Protein AF-A0A2N6FBR8-F1 (afdb_monomer_lite)

Structure (mmCIF, N/CA/C/O backbone):
data_AF-A0A2N6FBR8-F1
#
_entry.id   AF-A0A2N6FBR8-F1
#
loop_
_atom_site.group_PDB
_atom_site.id
_atom_site.type_symbol
_atom_site.label_atom_id
_atom_site.label_alt_id
_atom_site.label_comp_id
_atom_site.label_asym_id
_atom_site.label_entity_id
_atom_site.label_seq_id
_atom_site.pdbx_PDB_ins_code
_atom_site.Cartn_x
_atom_site.Cartn_y
_atom_site.Cartn_z
_atom_site.occupancy
_atom_site.B_iso_or_equiv
_atom_site.auth_seq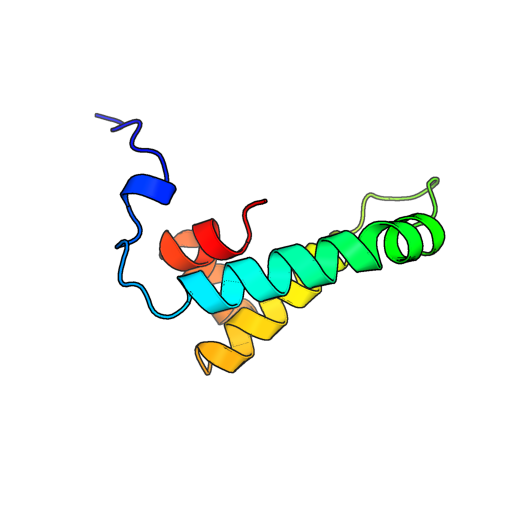_id
_atom_site.auth_comp_id
_atom_site.auth_asym_id
_atom_site.auth_atom_id
_atom_site.pdbx_PDB_model_num
ATOM 1 N N . MET A 1 1 ? 6.699 -13.438 23.313 1.00 42.50 1 MET A N 1
ATOM 2 C CA . MET A 1 1 ? 5.899 -14.333 22.446 1.00 42.50 1 MET A CA 1
ATOM 3 C C . MET A 1 1 ? 5.584 -13.596 21.153 1.00 42.50 1 MET A C 1
ATOM 5 O O . MET A 1 1 ? 4.800 -12.658 21.182 1.00 42.50 1 MET A O 1
ATOM 9 N N . PHE A 1 2 ? 6.227 -13.961 20.042 1.00 46.12 2 PHE A N 1
ATOM 10 C CA . PHE A 1 2 ? 5.894 -13.416 18.724 1.00 46.12 2 PHE A CA 1
ATOM 11 C C . PHE A 1 2 ? 4.738 -14.233 18.154 1.00 46.12 2 PHE A C 1
ATOM 13 O O . PHE A 1 2 ? 4.912 -15.391 17.785 1.00 46.12 2 PHE A O 1
ATOM 20 N N . SER A 1 3 ? 3.538 -13.660 18.136 1.00 50.66 3 SER A N 1
ATOM 21 C CA . SER A 1 3 ? 2.405 -14.285 17.469 1.00 50.66 3 SER A CA 1
ATOM 22 C C . SER A 1 3 ? 2.594 -14.109 15.959 1.00 50.66 3 SER A C 1
ATOM 24 O O . SER A 1 3 ? 2.519 -12.999 15.422 1.00 50.66 3 SER A O 1
ATOM 26 N N . CYS A 1 4 ? 2.896 -15.215 15.277 1.00 56.91 4 CYS A N 1
ATOM 27 C CA . CYS A 1 4 ? 3.015 -15.299 13.823 1.00 56.91 4 CYS A CA 1
ATOM 28 C C . CYS A 1 4 ? 1.608 -15.214 13.201 1.00 56.91 4 CYS A C 1
ATOM 30 O O . CYS A 1 4 ? 1.080 -16.171 12.648 1.00 56.91 4 CYS A O 1
ATOM 32 N N . VAL A 1 5 ? 0.940 -14.081 13.411 1.00 63.44 5 VAL A N 1
ATOM 33 C CA . VAL A 1 5 ? -0.390 -13.801 12.872 1.00 63.44 5 VAL A CA 1
ATOM 34 C C . VAL A 1 5 ? -0.183 -13.011 11.599 1.00 63.44 5 VAL A C 1
ATOM 36 O O . VAL A 1 5 ? 0.340 -11.891 11.653 1.00 63.44 5 VAL A O 1
ATOM 39 N N . SER A 1 6 ? -0.585 -13.598 10.474 1.00 66.00 6 SER A N 1
ATOM 40 C CA . SER A 1 6 ? -0.476 -12.965 9.167 1.00 66.00 6 SER A CA 1
ATOM 41 C C . SER A 1 6 ? -1.189 -11.606 9.173 1.00 66.00 6 SER A C 1
ATOM 43 O O . SER A 1 6 ? -2.244 -11.465 9.802 1.00 66.00 6 SER A O 1
ATOM 45 N N . PRO A 1 7 ? -0.637 -10.577 8.511 1.00 65.50 7 PRO A N 1
ATOM 46 C CA . PRO A 1 7 ? -1.238 -9.249 8.512 1.00 65.50 7 PRO A CA 1
ATOM 47 C C . PRO A 1 7 ? -2.667 -9.251 7.951 1.00 65.50 7 PRO A C 1
ATOM 49 O O . PRO A 1 7 ? -3.482 -8.446 8.394 1.00 65.50 7 PRO A O 1
ATOM 52 N N . GLU A 1 8 ? -3.014 -10.191 7.064 1.00 70.81 8 GLU A N 1
ATOM 53 C CA . GLU A 1 8 ? -4.380 -10.349 6.545 1.00 70.81 8 GLU A CA 1
ATOM 54 C C . GLU A 1 8 ? -5.389 -10.751 7.626 1.00 70.81 8 GLU A C 1
ATOM 56 O O . GLU A 1 8 ? -6.566 -10.411 7.513 1.00 70.81 8 GLU A O 1
ATOM 61 N N . ALA A 1 9 ? -4.938 -11.460 8.666 1.00 74.56 9 ALA A N 1
ATOM 62 C CA . ALA A 1 9 ? -5.760 -11.845 9.809 1.00 74.56 9 ALA A CA 1
ATOM 63 C C . ALA A 1 9 ? -5.887 -10.716 10.846 1.00 74.56 9 ALA A C 1
ATOM 65 O O . ALA A 1 9 ? -6.792 -10.748 11.675 1.00 74.56 9 ALA A O 1
ATOM 66 N N . ARG A 1 10 ? -5.006 -9.705 10.793 1.00 78.75 10 ARG A N 1
ATOM 67 C CA . ARG A 1 10 ? -5.059 -8.528 11.676 1.00 78.75 10 ARG A CA 1
ATOM 68 C C . ARG A 1 10 ? -5.982 -7.430 11.150 1.00 78.75 10 ARG A C 1
ATOM 70 O O . ARG A 1 10 ? -6.464 -6.626 11.941 1.00 78.75 10 ARG A O 1
ATOM 77 N N . VAL A 1 11 ? -6.219 -7.382 9.838 1.00 84.38 11 VAL A N 1
ATOM 78 C CA . VAL A 1 11 ? -7.106 -6.394 9.214 1.00 84.38 11 VAL A CA 1
ATOM 79 C C . VAL A 1 11 ? -8.529 -6.960 9.095 1.00 84.38 11 VAL A C 1
ATOM 81 O O . VAL A 1 11 ? -8.716 -7.975 8.411 1.00 84.38 11 VAL A O 1
ATOM 84 N N . PRO A 1 12 ? -9.546 -6.308 9.698 1.00 86.31 12 PRO A N 1
ATOM 85 C CA . PRO A 1 12 ? -10.938 -6.744 9.609 1.00 86.31 12 PRO A CA 1
ATOM 86 C C . PRO A 1 12 ? -11.403 -6.966 8.165 1.00 86.31 12 PRO A C 1
ATOM 88 O O . PRO A 1 12 ? -11.016 -6.245 7.240 1.00 86.31 12 PRO A O 1
ATOM 91 N N . LYS A 1 13 ? -12.254 -7.977 7.952 1.00 85.81 13 LYS A N 1
ATOM 92 C CA . LYS A 1 13 ? -12.841 -8.265 6.629 1.00 85.81 13 LYS A CA 1
ATOM 93 C C . LYS A 1 13 ? -13.699 -7.113 6.106 1.00 85.81 13 LYS A C 1
ATOM 95 O O . LYS A 1 13 ? -13.665 -6.856 4.911 1.00 85.81 13 LYS A O 1
ATOM 100 N N . ASP A 1 14 ? -14.349 -6.389 7.010 1.00 86.75 14 ASP A N 1
ATOM 101 C CA . ASP A 1 14 ? -15.221 -5.246 6.719 1.00 86.75 14 ASP A CA 1
ATOM 102 C C . ASP A 1 14 ? -14.462 -3.910 6.558 1.00 86.75 14 ASP A C 1
ATOM 104 O O . ASP A 1 14 ? -15.054 -2.843 6.458 1.00 86.75 14 ASP A O 1
ATOM 108 N N . GLN A 1 15 ? -13.123 -3.930 6.549 1.00 88.62 15 GLN A N 1
ATOM 109 C CA . GLN A 1 15 ? -12.331 -2.702 6.479 1.00 88.62 15 GLN A CA 1
ATOM 110 C C . GLN A 1 15 ? -12.590 -1.936 5.161 1.00 88.62 15 GLN A C 1
ATOM 112 O O . GLN A 1 15 ? -12.328 -2.482 4.085 1.00 88.62 15 GLN A O 1
ATOM 117 N N . PRO A 1 16 ? -12.949 -0.638 5.202 1.00 89.56 16 PRO A N 1
ATOM 118 C CA . PRO A 1 16 ? -13.313 0.140 4.008 1.00 89.56 16 PRO A CA 1
ATOM 119 C C . PRO A 1 16 ? -12.190 0.299 2.972 1.00 89.56 16 PRO A C 1
ATOM 121 O O . PRO A 1 16 ? -12.454 0.493 1.790 1.00 89.56 16 PRO A O 1
ATOM 124 N N . LEU A 1 17 ? -10.923 0.181 3.381 1.00 90.06 17 LEU A N 1
ATOM 125 C CA . LEU A 1 17 ? -9.777 0.252 2.463 1.00 90.06 17 LEU A CA 1
ATOM 126 C C . LEU A 1 17 ? -9.544 -1.048 1.679 1.00 90.06 17 LEU A C 1
ATOM 128 O O . LEU A 1 17 ? -8.769 -1.057 0.727 1.00 90.06 17 LEU A O 1
ATOM 132 N N . ARG A 1 18 ? -10.198 -2.150 2.056 1.00 90.69 18 ARG A N 1
ATOM 133 C CA . ARG A 1 18 ? -10.046 -3.459 1.411 1.00 90.69 18 ARG A CA 1
ATOM 134 C C . ARG A 1 18 ? -10.528 -3.476 -0.047 1.00 90.69 18 ARG A C 1
ATOM 136 O O . ARG A 1 18 ? -9.741 -3.909 -0.888 1.00 90.69 18 ARG A O 1
ATOM 143 N N . PRO A 1 19 ? -11.729 -2.971 -0.396 1.00 92.06 19 PRO A N 1
ATOM 144 C CA . PRO A 1 19 ? -12.135 -2.846 -1.798 1.00 92.06 19 PRO A CA 1
ATOM 145 C C . PRO A 1 19 ? -11.225 -1.902 -2.589 1.00 92.06 19 PRO A C 1
ATOM 147 O O . PRO A 1 19 ? -10.834 -2.232 -3.705 1.00 92.06 19 PRO A O 1
ATOM 150 N N . VAL A 1 20 ? -10.822 -0.775 -1.993 1.00 91.75 20 VAL A N 1
ATOM 151 C CA . VAL A 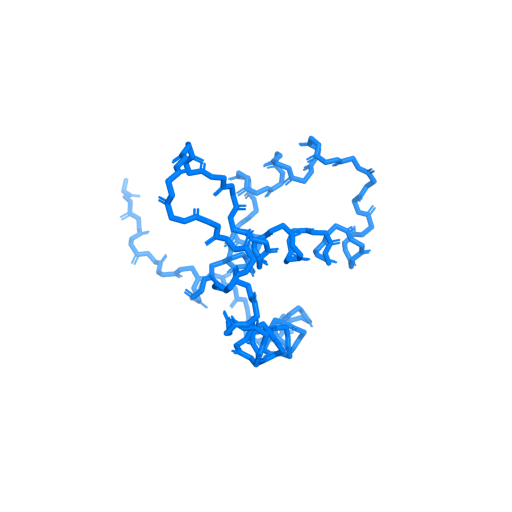1 20 ? -9.926 0.192 -2.646 1.00 91.75 20 VAL A CA 1
ATOM 152 C C . VAL A 1 20 ? -8.578 -0.444 -2.965 1.00 91.75 20 VAL A C 1
ATOM 154 O O . VAL A 1 20 ? -8.074 -0.295 -4.073 1.00 91.75 20 VAL A O 1
ATOM 157 N N . ARG A 1 21 ? -8.018 -1.215 -2.030 1.00 90.75 21 ARG A N 1
ATOM 158 C CA . ARG A 1 21 ? -6.782 -1.959 -2.258 1.00 90.75 21 ARG A CA 1
ATOM 159 C C . ARG A 1 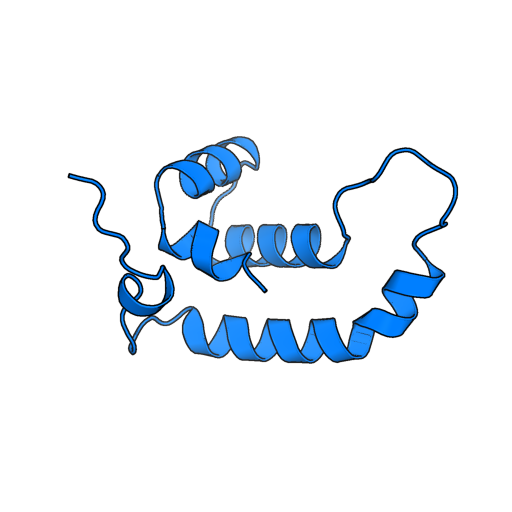21 ? -6.904 -2.905 -3.451 1.00 90.75 21 ARG A C 1
ATOM 161 O O . ARG A 1 21 ? -6.026 -2.878 -4.300 1.00 90.75 21 ARG A O 1
ATOM 168 N N . MET A 1 22 ? -7.978 -3.695 -3.544 1.00 92.06 22 MET A N 1
ATOM 169 C CA . MET A 1 22 ? -8.165 -4.612 -4.680 1.00 92.06 22 MET A CA 1
ATOM 170 C C . MET A 1 22 ? -8.228 -3.866 -6.018 1.00 92.06 22 MET A C 1
ATOM 172 O O . MET A 1 22 ? -7.639 -4.309 -6.999 1.00 92.06 22 MET A O 1
ATOM 176 N N . MET A 1 23 ? -8.904 -2.713 -6.059 1.00 93.75 23 MET A N 1
ATOM 177 C CA . MET A 1 23 ? -8.953 -1.872 -7.259 1.00 93.75 23 MET A CA 1
ATOM 178 C C . MET A 1 23 ? -7.560 -1.363 -7.643 1.00 93.75 23 MET A C 1
ATOM 180 O O . MET A 1 23 ? -7.167 -1.455 -8.803 1.00 93.75 23 MET A O 1
ATOM 184 N N . VAL A 1 24 ? -6.800 -0.867 -6.666 1.00 93.06 24 VAL A N 1
ATOM 185 C CA . VAL A 1 24 ? -5.433 -0.374 -6.871 1.00 93.06 24 VAL A CA 1
ATOM 186 C C . VAL A 1 24 ? -4.498 -1.502 -7.308 1.00 93.06 24 VAL A C 1
ATOM 188 O O . VAL A 1 24 ? -3.700 -1.302 -8.217 1.00 93.06 24 VAL A O 1
ATOM 191 N N . ASP A 1 25 ? -4.607 -2.690 -6.712 1.00 92.88 25 ASP A N 1
ATOM 192 C CA . ASP A 1 25 ? -3.810 -3.862 -7.083 1.00 92.88 25 ASP A CA 1
ATOM 193 C C . ASP A 1 25 ? -4.048 -4.264 -8.547 1.00 92.88 25 ASP A C 1
ATOM 195 O O . ASP A 1 25 ? -3.076 -4.512 -9.261 1.00 92.88 25 ASP A O 1
ATOM 199 N N . ASN A 1 26 ? -5.301 -4.248 -9.016 1.00 94.25 26 ASN A N 1
ATOM 200 C CA . ASN A 1 26 ? -5.636 -4.531 -10.415 1.00 94.25 26 ASN A CA 1
ATOM 201 C C . ASN A 1 26 ? -5.053 -3.476 -11.367 1.00 94.25 26 ASN A C 1
ATOM 203 O O . ASN A 1 26 ? -4.343 -3.821 -12.306 1.00 94.25 26 ASN A O 1
ATOM 207 N N . VAL A 1 27 ? -5.268 -2.187 -11.082 1.00 94.25 27 VAL A N 1
ATOM 208 C CA . VAL A 1 27 ? -4.745 -1.093 -11.922 1.00 94.25 27 VAL A CA 1
ATOM 209 C C . VAL A 1 27 ? -3.216 -1.122 -11.986 1.00 94.25 27 VAL A C 1
ATOM 211 O O . VAL A 1 27 ? -2.625 -0.931 -13.045 1.00 94.25 27 VAL A O 1
ATOM 214 N N . LEU A 1 28 ? -2.546 -1.384 -10.862 1.00 92.12 28 LEU A N 1
ATOM 215 C CA . LEU A 1 28 ? -1.086 -1.482 -10.832 1.00 92.12 28 LEU A CA 1
ATOM 216 C C . LEU A 1 28 ? -0.570 -2.737 -11.541 1.00 92.12 28 LEU A C 1
ATOM 218 O O . LEU A 1 28 ? 0.531 -2.699 -12.084 1.00 92.12 28 LEU A O 1
ATOM 222 N N . ALA A 1 29 ? -1.335 -3.833 -11.550 1.00 91.94 29 ALA A N 1
ATOM 223 C CA . ALA A 1 29 ? -0.996 -5.017 -12.332 1.00 91.94 29 ALA A CA 1
ATOM 224 C C . ALA A 1 29 ? -1.058 -4.727 -13.838 1.00 91.94 29 ALA A C 1
ATOM 226 O O . ALA A 1 29 ? -0.135 -5.109 -14.558 1.00 91.94 29 ALA A O 1
ATOM 227 N N . ASP A 1 30 ? -2.073 -3.987 -14.286 1.00 93.81 30 ASP A N 1
ATOM 228 C CA . ASP A 1 30 ? -2.220 -3.573 -15.686 1.00 93.81 30 ASP A CA 1
ATOM 229 C C . ASP A 1 30 ? -1.109 -2.602 -16.123 1.00 93.81 30 ASP A C 1
ATOM 231 O O . ASP A 1 30 ? -0.630 -2.662 -17.255 1.00 93.81 30 ASP A O 1
ATOM 235 N N . LEU A 1 31 ? -0.647 -1.734 -15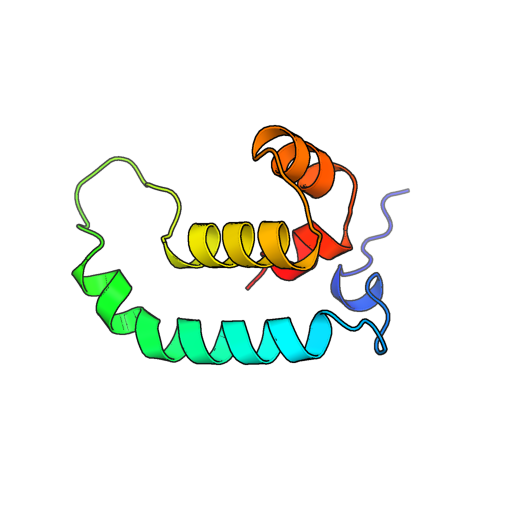.215 1.00 91.25 31 LEU A N 1
ATOM 236 C CA . LEU A 1 31 ? 0.441 -0.779 -15.463 1.00 91.25 31 LEU A CA 1
ATOM 237 C C . LEU A 1 31 ? 1.850 -1.374 -15.279 1.00 91.25 31 LEU A C 1
ATOM 239 O O . LEU A 1 31 ? 2.836 -0.751 -15.678 1.00 91.25 31 LEU A O 1
ATOM 243 N N . ALA A 1 32 ? 1.974 -2.578 -14.711 1.00 88.62 32 ALA A N 1
ATOM 244 C CA . ALA A 1 32 ? 3.262 -3.216 -14.431 1.00 88.62 32 ALA A CA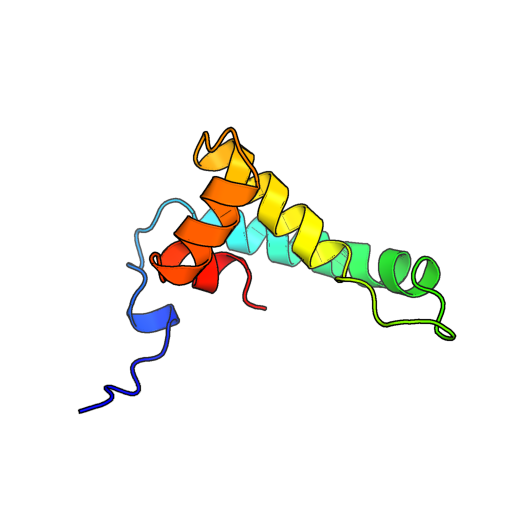 1
ATOM 245 C C . ALA A 1 32 ? 4.202 -3.341 -15.654 1.00 88.62 32 ALA A C 1
ATOM 247 O O . ALA A 1 32 ? 5.413 -3.169 -15.477 1.00 88.62 32 ALA A O 1
ATOM 248 N N . PRO A 1 33 ? 3.721 -3.616 -16.887 1.00 89.19 33 PRO A N 1
ATOM 249 C CA . PRO A 1 33 ? 4.577 -3.620 -18.074 1.00 89.19 33 PRO A CA 1
ATOM 250 C C . PRO A 1 33 ? 5.202 -2.248 -18.353 1.00 89.19 33 PRO A C 1
ATOM 252 O O . PRO A 1 33 ? 6.405 -2.166 -18.583 1.00 89.19 33 PRO A O 1
ATOM 255 N N . LEU A 1 34 ? 4.419 -1.170 -18.231 1.00 88.75 34 LEU A N 1
ATOM 256 C CA . LEU A 1 34 ? 4.890 0.203 -18.437 1.00 88.75 34 LEU A CA 1
ATOM 257 C C . LEU A 1 34 ? 5.920 0.600 -17.377 1.00 88.75 34 LEU A C 1
ATOM 259 O O . LEU A 1 34 ? 6.954 1.186 -17.692 1.00 88.75 34 LEU A O 1
ATOM 263 N N . PHE A 1 35 ? 5.685 0.241 -16.112 1.00 86.69 35 PHE A N 1
ATOM 264 C CA . PHE A 1 35 ? 6.653 0.503 -15.046 1.00 86.69 35 PHE A CA 1
ATOM 265 C C . PHE A 1 35 ? 7.968 -0.245 -15.253 1.00 86.69 35 PHE A C 1
ATOM 267 O O . PHE A 1 35 ? 9.028 0.313 -14.967 1.00 86.69 35 PHE A O 1
ATOM 274 N N . ARG A 1 36 ? 7.916 -1.470 -15.792 1.00 83.69 36 ARG A N 1
ATOM 275 C CA . ARG A 1 36 ? 9.108 -2.254 -16.138 1.00 83.69 36 ARG A CA 1
ATOM 276 C C . ARG A 1 36 ? 9.919 -1.617 -17.269 1.00 83.69 36 ARG A C 1
ATOM 278 O O . ARG A 1 36 ? 11.139 -1.708 -17.227 1.00 83.69 36 ARG A O 1
ATOM 285 N N . GLU A 1 37 ? 9.275 -0.982 -18.244 1.00 83.62 37 GLU A N 1
ATOM 286 C CA . GLU A 1 37 ? 9.968 -0.234 -19.304 1.00 83.62 37 GLU A CA 1
ATOM 287 C C . GLU A 1 37 ? 10.596 1.066 -18.780 1.00 83.62 37 GLU A C 1
ATOM 289 O O . GLU A 1 37 ? 11.712 1.417 -19.160 1.00 83.62 37 GLU A O 1
ATOM 294 N N . LEU A 1 38 ? 9.902 1.761 -17.873 1.00 79.69 38 LEU A N 1
ATOM 295 C CA . LEU A 1 38 ? 10.369 3.014 -17.272 1.00 79.69 38 LEU A CA 1
ATOM 296 C C . LEU A 1 38 ? 11.492 2.811 -16.243 1.00 79.69 38 LEU A C 1
ATOM 298 O O . LEU A 1 38 ? 12.307 3.710 -16.037 1.00 79.69 38 LEU A O 1
ATOM 302 N N . HIS A 1 39 ? 11.539 1.655 -15.575 1.00 72.94 39 HIS A N 1
ATOM 303 C CA . HIS A 1 39 ? 12.600 1.321 -14.625 1.00 72.94 39 HIS A CA 1
ATOM 304 C C . HIS A 1 39 ? 13.802 0.709 -15.343 1.00 72.94 39 HIS A C 1
ATOM 306 O O . HIS A 1 39 ? 13.819 -0.469 -15.699 1.00 72.94 39 HIS A O 1
ATOM 312 N N . SER A 1 40 ? 14.845 1.519 -15.514 1.00 62.22 40 SER A N 1
ATOM 313 C CA . SER A 1 40 ? 16.116 1.078 -16.076 1.00 62.22 40 SER A CA 1
ATOM 314 C C . SER A 1 40 ? 16.825 0.086 -15.136 1.00 62.22 40 SER A C 1
ATOM 316 O O . SER A 1 40 ? 16.947 0.295 -13.931 1.00 62.22 40 SER A O 1
ATOM 318 N N . HIS A 1 41 ? 17.296 -1.030 -15.699 1.00 64.56 41 HIS A N 1
ATOM 319 C CA . HIS A 1 41 ? 17.993 -2.099 -14.971 1.00 64.56 41 HIS A CA 1
ATOM 320 C C . HIS A 1 41 ? 19.380 -1.728 -14.377 1.00 64.56 41 HIS A C 1
ATOM 322 O O . HIS A 1 41 ? 19.776 -2.382 -13.411 1.00 64.56 41 HIS A O 1
ATOM 328 N N . PRO A 1 42 ? 20.152 -0.738 -14.887 1.00 60.06 42 PRO A N 1
ATOM 329 C CA . PRO A 1 42 ? 21.442 -0.380 -14.306 1.00 60.06 42 PRO A CA 1
ATOM 330 C C . PRO A 1 42 ? 21.306 0.854 -13.399 1.00 60.06 42 PRO A C 1
ATOM 332 O O . PRO A 1 42 ? 21.219 1.984 -13.874 1.00 60.06 42 PRO A O 1
ATOM 335 N N . GLY A 1 43 ? 21.313 0.655 -12.080 1.00 65.12 43 GLY A N 1
ATOM 336 C CA . GLY A 1 43 ? 21.298 1.761 -11.121 1.00 65.12 43 GLY A CA 1
ATOM 337 C C . GLY A 1 43 ? 21.078 1.328 -9.674 1.00 65.12 43 GLY A C 1
ATOM 338 O O . GLY A 1 43 ? 20.830 0.158 -9.384 1.00 65.12 43 GLY A O 1
ATOM 339 N N . ARG A 1 44 ? 21.169 2.287 -8.742 1.00 67.94 44 ARG A N 1
ATOM 340 C CA . ARG A 1 44 ? 20.756 2.077 -7.346 1.00 67.94 44 ARG A CA 1
ATOM 341 C C . ARG A 1 44 ? 19.267 1.709 -7.347 1.00 67.94 44 ARG A C 1
ATOM 343 O O . ARG A 1 44 ? 18.504 2.453 -7.959 1.00 67.94 44 ARG A O 1
ATOM 350 N N . PRO A 1 45 ? 18.840 0.637 -6.655 1.00 70.12 45 PRO A N 1
ATOM 351 C CA . PRO A 1 45 ? 17.429 0.282 -6.591 1.00 70.12 45 PRO A CA 1
ATOM 352 C C . PRO A 1 45 ? 16.640 1.450 -5.988 1.00 70.12 45 PRO A C 1
ATOM 354 O O . PRO A 1 45 ? 16.786 1.771 -4.806 1.00 70.12 45 PRO A O 1
ATOM 357 N N . SER A 1 46 ? 15.858 2.126 -6.828 1.00 77.62 46 SER A N 1
ATOM 358 C CA . SER A 1 46 ? 14.851 3.095 -6.415 1.00 77.62 46 SER A CA 1
ATOM 359 C C . SER A 1 46 ? 13.646 2.363 -5.829 1.00 77.62 46 SER A C 1
ATOM 361 O O . SER A 1 46 ? 13.428 1.175 -6.078 1.00 77.62 46 SER A O 1
ATOM 363 N N . ILE A 1 47 ? 12.851 3.071 -5.027 1.00 83.62 47 ILE A N 1
ATOM 364 C CA . ILE A 1 47 ? 11.564 2.545 -4.565 1.00 83.62 47 ILE A CA 1
ATOM 365 C C . ILE A 1 47 ? 10.669 2.353 -5.803 1.00 83.62 47 ILE A C 1
ATOM 367 O O . ILE A 1 47 ? 10.570 3.291 -6.598 1.00 83.62 47 ILE A O 1
ATOM 371 N N . PRO A 1 48 ? 10.017 1.187 -5.975 1.00 85.38 48 PRO A N 1
ATOM 372 C CA . PRO A 1 48 ? 9.150 0.946 -7.120 1.00 85.38 48 PRO A CA 1
ATOM 373 C C . PRO A 1 48 ? 8.015 1.980 -7.208 1.00 85.38 48 PRO A C 1
ATOM 375 O O . PRO A 1 48 ? 7.460 2.375 -6.173 1.00 85.38 48 PRO A O 1
ATOM 378 N N . PRO A 1 49 ? 7.624 2.403 -8.419 1.00 86.94 49 PRO A N 1
ATOM 379 C CA . PRO A 1 49 ? 6.634 3.452 -8.621 1.00 86.94 49 PRO A CA 1
ATOM 380 C C . PRO A 1 49 ? 5.262 3.008 -8.112 1.00 86.94 49 PRO A C 1
ATOM 382 O O . PRO A 1 49 ? 4.509 3.821 -7.583 1.00 86.94 49 PRO A O 1
ATOM 385 N N . GLU A 1 50 ? 4.963 1.708 -8.161 1.00 90.75 50 GLU A N 1
ATOM 386 C CA . GLU A 1 50 ? 3.733 1.136 -7.619 1.00 90.75 50 GLU A CA 1
ATOM 387 C C . GLU A 1 50 ? 3.624 1.369 -6.110 1.00 90.75 50 GLU A C 1
ATOM 389 O O . GLU A 1 50 ? 2.539 1.645 -5.602 1.00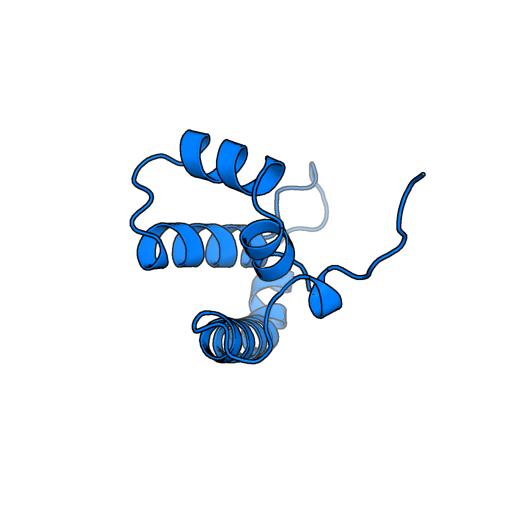 90.75 50 GLU A O 1
ATOM 394 N N . GLN A 1 51 ? 4.743 1.284 -5.385 1.00 88.94 51 GLN A N 1
ATOM 395 C CA . GLN A 1 51 ? 4.764 1.496 -3.937 1.00 88.94 51 GLN A CA 1
ATOM 396 C C . GLN A 1 51 ? 4.586 2.968 -3.577 1.00 88.94 51 GLN A C 1
ATOM 398 O O . GLN A 1 51 ? 3.853 3.285 -2.640 1.00 88.94 51 GLN A O 1
ATOM 403 N N . LEU A 1 52 ? 5.196 3.865 -4.355 1.00 90.31 52 LEU A N 1
ATOM 404 C CA . LEU A 1 52 ? 5.000 5.305 -4.197 1.00 90.31 52 LEU A CA 1
ATOM 405 C C . LEU A 1 52 ? 3.537 5.686 -4.447 1.00 90.31 52 LEU A C 1
ATOM 407 O O . LEU A 1 52 ? 2.931 6.357 -3.616 1.00 90.31 52 LEU A O 1
ATOM 411 N N . LEU A 1 53 ? 2.931 5.176 -5.523 1.00 91.88 53 LEU A N 1
ATOM 412 C CA . LEU A 1 53 ? 1.522 5.425 -5.843 1.00 91.88 53 LEU A CA 1
ATOM 413 C C . LEU A 1 53 ? 0.578 4.907 -4.750 1.00 91.88 53 LEU A C 1
ATOM 415 O O . LEU A 1 53 ? -0.339 5.621 -4.342 1.00 91.88 53 LEU A O 1
ATOM 419 N N . ARG A 1 54 ? 0.815 3.697 -4.224 1.00 93.12 54 ARG A N 1
ATOM 420 C CA . ARG A 1 54 ? 0.037 3.160 -3.092 1.00 93.12 54 ARG A CA 1
ATOM 421 C C . ARG A 1 54 ? 0.150 4.044 -1.855 1.00 93.12 54 ARG A C 1
ATOM 423 O O . ARG A 1 54 ? -0.864 4.325 -1.217 1.00 93.12 54 ARG A O 1
ATOM 430 N N . ALA A 1 55 ? 1.362 4.488 -1.526 1.00 92.94 55 ALA A N 1
ATOM 431 C CA . ALA A 1 55 ? 1.612 5.356 -0.382 1.00 92.94 55 ALA A CA 1
ATOM 432 C C . ALA A 1 55 ? 0.903 6.711 -0.534 1.00 92.94 55 ALA A C 1
ATOM 434 O O . ALA A 1 55 ? 0.217 7.141 0.394 1.00 92.94 55 ALA A O 1
ATOM 435 N N . SER A 1 56 ? 0.974 7.338 -1.712 1.00 92.75 56 SER A N 1
ATOM 436 C CA . SER A 1 56 ? 0.278 8.598 -1.996 1.00 92.75 56 SER A CA 1
ATOM 437 C C . SER A 1 56 ? -1.245 8.456 -1.940 1.00 92.75 56 SER A C 1
ATOM 439 O O . SER A 1 56 ? -1.925 9.313 -1.378 1.00 92.75 56 SER A O 1
ATOM 441 N N . LEU A 1 57 ? -1.804 7.361 -2.461 1.00 93.44 57 LEU A N 1
ATOM 442 C CA . LEU A 1 57 ? -3.242 7.093 -2.361 1.00 93.44 57 LEU A CA 1
ATOM 443 C C . LEU A 1 57 ? -3.678 6.919 -0.907 1.00 93.44 57 LEU A C 1
ATOM 445 O O . LEU A 1 57 ? -4.655 7.530 -0.478 1.00 93.44 57 LEU A O 1
ATOM 449 N N . LEU A 1 58 ? -2.933 6.131 -0.130 1.00 92.69 58 LEU A N 1
ATOM 450 C CA . LEU A 1 58 ? -3.197 5.944 1.294 1.00 92.69 58 LEU A CA 1
ATOM 451 C C . LEU A 1 58 ? -3.135 7.276 2.053 1.00 92.69 58 LEU A C 1
ATOM 453 O O . LEU A 1 58 ? -3.988 7.553 2.893 1.00 92.69 58 LEU A O 1
ATOM 457 N N . GLN A 1 59 ? -2.165 8.122 1.713 1.00 93.06 59 GLN A N 1
ATOM 458 C CA . GLN A 1 59 ? -2.007 9.452 2.283 1.00 93.06 59 GLN A CA 1
ATOM 459 C C . GLN A 1 59 ? -3.247 10.329 2.041 1.00 93.06 59 GLN A C 1
ATOM 461 O O . GLN A 1 59 ? -3.763 10.934 2.983 1.00 93.06 59 GLN A O 1
ATOM 466 N N . VAL A 1 60 ? -3.767 10.350 0.810 1.00 93.56 60 VAL A N 1
ATOM 467 C CA . VAL A 1 60 ? -4.980 11.104 0.445 1.00 93.56 60 VAL A CA 1
ATOM 468 C C . VAL A 1 60 ? -6.221 10.530 1.135 1.00 93.56 60 VAL A C 1
ATOM 470 O O . VAL A 1 60 ? -6.966 11.276 1.767 1.00 93.56 60 VAL A O 1
ATOM 473 N N . LEU A 1 61 ? -6.420 9.210 1.076 1.00 92.38 61 LEU A N 1
ATOM 474 C CA . LEU A 1 61 ? -7.590 8.528 1.645 1.00 92.38 61 LEU A CA 1
ATOM 475 C C . LEU A 1 61 ? -7.667 8.660 3.169 1.00 92.38 61 LEU A C 1
ATOM 477 O O . LEU A 1 61 ? -8.754 8.774 3.730 1.00 92.38 61 LEU A O 1
ATOM 481 N N . CYS A 1 62 ? -6.518 8.672 3.844 1.00 90.00 62 CYS A N 1
ATOM 482 C CA . CYS A 1 62 ? -6.433 8.844 5.291 1.00 90.00 62 CYS A CA 1
ATOM 483 C C . CYS A 1 62 ? -6.212 10.304 5.716 1.00 90.00 62 CYS A C 1
ATOM 485 O O . CYS A 1 62 ? -5.992 10.563 6.896 1.00 90.00 62 CYS A O 1
ATOM 487 N N . THR A 1 63 ? -6.281 11.266 4.784 1.00 93.31 63 THR A N 1
ATOM 488 C CA . THR A 1 63 ? -6.094 12.708 5.047 1.00 93.31 63 THR A CA 1
ATOM 489 C C . THR A 1 63 ? -4.767 13.029 5.762 1.00 93.31 63 THR A C 1
ATOM 491 O O . THR A 1 63 ? -4.641 14.010 6.496 1.00 93.31 63 THR A O 1
ATOM 494 N N . ILE A 1 64 ? -3.732 12.217 5.536 1.00 91.62 64 ILE A N 1
ATOM 495 C CA . ILE A 1 64 ? -2.401 12.422 6.111 1.00 91.62 64 ILE A CA 1
ATOM 496 C C . ILE A 1 64 ? -1.704 13.496 5.282 1.00 91.62 64 ILE A C 1
ATOM 498 O O . ILE A 1 64 ? -1.510 13.359 4.082 1.00 91.62 64 ILE A O 1
ATOM 502 N N . ARG A 1 65 ? -1.327 14.615 5.893 1.00 88.69 65 ARG A N 1
ATOM 503 C CA . ARG A 1 65 ? -0.777 15.751 5.131 1.00 88.69 65 ARG A CA 1
ATOM 504 C C . ARG A 1 65 ? 0.734 15.700 4.947 1.00 88.69 65 ARG A C 1
ATOM 506 O O . ARG A 1 65 ? 1.248 16.363 4.058 1.00 88.69 65 ARG A O 1
ATOM 513 N N . ILE A 1 66 ? 1.432 14.916 5.762 1.00 92.75 66 ILE A N 1
ATOM 514 C CA . ILE A 1 66 ? 2.893 14.930 5.842 1.00 92.75 66 ILE A CA 1
ATOM 515 C C . ILE A 1 66 ? 3.424 13.525 5.577 1.00 92.75 66 ILE A C 1
ATOM 517 O O . ILE A 1 66 ? 3.038 12.581 6.262 1.00 92.75 66 ILE A O 1
ATOM 521 N N . GLU A 1 67 ? 4.363 13.398 4.643 1.00 91.06 67 GLU A N 1
ATOM 522 C CA . GLU A 1 67 ? 4.983 12.113 4.293 1.00 91.06 67 GLU A CA 1
ATOM 523 C C . GLU A 1 67 ? 5.699 11.475 5.488 1.00 91.06 67 GLU A C 1
ATOM 525 O O . GLU A 1 67 ? 5.568 10.281 5.725 1.00 91.06 67 GLU A O 1
ATOM 530 N N . ARG A 1 68 ? 6.378 12.276 6.321 1.00 91.69 68 ARG A N 1
ATOM 531 C CA . ARG A 1 68 ? 6.974 11.775 7.572 1.00 91.69 68 ARG A CA 1
ATOM 532 C C . ARG A 1 68 ? 5.936 11.154 8.504 1.00 91.69 68 ARG A C 1
ATOM 534 O O . ARG A 1 68 ? 6.194 10.106 9.074 1.00 91.69 68 ARG A O 1
ATOM 541 N N . MET A 1 69 ? 4.751 11.756 8.618 1.00 92.75 69 MET A N 1
ATOM 542 C CA . MET A 1 69 ? 3.665 11.180 9.415 1.00 92.75 69 MET A CA 1
ATOM 543 C C . MET A 1 69 ? 3.172 9.862 8.810 1.00 92.75 69 MET A C 1
ATOM 545 O O . MET A 1 69 ? 2.858 8.937 9.548 1.00 92.75 69 MET A O 1
ATOM 549 N N . LEU A 1 70 ? 3.131 9.745 7.479 1.00 91.62 70 LEU A N 1
ATOM 550 C CA . LEU A 1 70 ? 2.804 8.480 6.820 1.00 91.62 70 LEU A CA 1
ATOM 551 C C . LEU A 1 70 ? 3.831 7.391 7.161 1.00 91.62 70 LEU A C 1
ATOM 553 O O . LEU A 1 70 ? 3.426 6.277 7.482 1.00 91.62 70 LEU A O 1
ATOM 557 N N . VAL A 1 71 ? 5.128 7.714 7.136 1.00 91.75 71 VAL A N 1
ATOM 558 C CA . VAL A 1 71 ? 6.201 6.779 7.516 1.00 91.75 71 VAL A CA 1
ATOM 559 C C . VAL A 1 71 ? 6.029 6.314 8.962 1.00 91.75 71 VAL A C 1
ATOM 561 O O . VAL A 1 71 ? 5.993 5.112 9.202 1.00 91.75 71 VAL A O 1
ATOM 564 N N . GLU A 1 72 ? 5.783 7.233 9.898 1.00 92.12 72 GLU A N 1
ATOM 565 C CA . GLU A 1 72 ? 5.489 6.867 11.290 1.00 92.12 72 GLU A CA 1
ATOM 566 C C . GLU A 1 72 ? 4.260 5.947 11.383 1.00 92.12 72 GLU A C 1
ATOM 568 O O . GLU A 1 72 ? 4.275 4.913 12.050 1.00 92.12 72 GLU A O 1
ATOM 573 N N . GLN A 1 73 ? 3.177 6.268 10.670 1.00 90.00 73 GLN A N 1
ATOM 574 C CA . GLN A 1 73 ? 1.981 5.426 10.669 1.00 90.00 73 GLN A CA 1
ATOM 575 C C . GLN A 1 73 ? 2.224 4.046 10.040 1.00 90.00 73 GLN A C 1
ATOM 577 O O . GLN A 1 73 ? 1.565 3.090 10.436 1.00 90.00 73 GLN A O 1
ATOM 582 N N . LEU A 1 74 ? 3.162 3.895 9.104 1.00 89.81 74 LEU A N 1
ATOM 583 C CA . LEU A 1 74 ? 3.537 2.589 8.551 1.00 89.81 74 LEU A CA 1
ATOM 584 C C . LEU A 1 74 ? 4.271 1.699 9.557 1.00 89.81 74 LEU A C 1
ATOM 586 O O . LEU A 1 74 ? 4.222 0.468 9.429 1.00 89.81 74 LEU A O 1
ATOM 590 N N . ASP A 1 75 ? 4.927 2.301 10.547 1.00 86.69 75 ASP A N 1
ATOM 591 C CA . ASP A 1 75 ? 5.579 1.576 11.630 1.00 86.69 75 ASP A CA 1
ATOM 592 C C . ASP A 1 75 ? 4.602 1.109 12.701 1.00 86.69 75 ASP A C 1
ATOM 594 O O . ASP A 1 75 ? 4.665 -0.050 13.127 1.00 86.69 75 ASP A O 1
ATOM 598 N N . TYR A 1 76 ? 3.647 1.960 13.073 1.00 86.44 76 TYR A N 1
ATOM 599 C CA . TYR A 1 76 ? 2.696 1.645 14.139 1.00 86.44 76 TYR A CA 1
ATOM 600 C C . TYR A 1 76 ? 1.423 0.949 13.655 1.00 86.44 76 TYR A C 1
ATOM 602 O O . TYR A 1 76 ? 0.845 0.144 14.389 1.00 86.44 76 TYR A O 1
ATOM 610 N N . ASN A 1 77 ? 0.959 1.238 12.437 1.00 88.44 77 ASN A N 1
ATOM 611 C CA . ASN A 1 77 ? -0.341 0.790 11.957 1.00 88.44 77 ASN A CA 1
ATOM 612 C C . ASN A 1 77 ? -0.219 -0.424 11.012 1.00 88.44 77 ASN A C 1
ATOM 614 O O . ASN A 1 77 ? 0.158 -0.279 9.840 1.00 88.44 77 ASN A O 1
ATOM 618 N N . PRO A 1 78 ? -0.610 -1.636 11.460 1.00 86.25 78 PRO A N 1
ATOM 619 C CA . PRO A 1 78 ? -0.557 -2.828 10.622 1.00 86.25 78 PRO A CA 1
ATOM 620 C C . PRO A 1 78 ? -1.487 -2.739 9.408 1.00 86.25 78 PRO A C 1
ATOM 622 O O . PRO A 1 78 ? -1.203 -3.394 8.410 1.00 86.25 78 PRO A O 1
ATOM 625 N N . LEU A 1 79 ? -2.551 -1.924 9.452 1.00 88.06 79 LEU A N 1
ATOM 626 C CA . LEU A 1 79 ? -3.432 -1.686 8.306 1.00 88.06 79 LEU A CA 1
ATOM 627 C C . LEU A 1 79 ? -2.677 -1.016 7.159 1.00 88.06 79 LEU A C 1
ATOM 629 O O . LEU A 1 79 ? -2.808 -1.424 6.011 1.00 88.06 79 LEU A O 1
ATOM 633 N N . PHE A 1 80 ? -1.879 0.003 7.466 1.00 89.12 80 PHE A N 1
ATOM 634 C CA . PHE A 1 80 ? -1.177 0.780 6.447 1.00 89.12 80 PHE A CA 1
ATOM 635 C C . PHE A 1 80 ? -0.055 -0.050 5.837 1.00 89.12 80 PHE A C 1
ATOM 637 O O . PHE A 1 80 ? 0.080 -0.126 4.616 1.00 89.12 80 PHE A O 1
ATOM 644 N N . ARG A 1 81 ? 0.677 -0.774 6.690 1.00 88.75 81 ARG A N 1
ATOM 645 C CA . ARG A 1 81 ? 1.683 -1.744 6.254 1.00 88.75 81 ARG A CA 1
ATOM 646 C C . ARG A 1 81 ? 1.070 -2.864 5.414 1.00 88.75 81 ARG A C 1
ATOM 648 O O . ARG A 1 81 ? 1.663 -3.281 4.423 1.00 88.75 81 ARG A O 1
ATOM 655 N N . TRP A 1 82 ? -0.119 -3.340 5.785 1.00 90.00 82 TRP A N 1
ATOM 656 C CA . TRP A 1 82 ? -0.869 -4.312 4.997 1.00 90.00 82 TRP A CA 1
ATOM 657 C C . TRP A 1 82 ? -1.228 -3.734 3.627 1.00 90.00 82 TRP A C 1
ATOM 659 O O . TRP A 1 82 ? -0.933 -4.398 2.641 1.00 90.00 82 TRP A O 1
ATOM 669 N N . SER A 1 83 ? -1.761 -2.511 3.537 1.00 86.94 83 SER A N 1
ATOM 670 C CA . SER A 1 83 ? -2.157 -1.863 2.273 1.00 86.94 83 SER A CA 1
ATOM 671 C C . SER A 1 83 ? -1.014 -1.658 1.271 1.00 86.94 83 SER A C 1
ATOM 673 O O . SER A 1 83 ? -1.265 -1.650 0.070 1.00 86.94 83 SER A O 1
ATOM 675 N N . LEU A 1 84 ? 0.233 -1.514 1.733 1.00 87.06 84 LEU A N 1
ATOM 676 C CA . LEU A 1 84 ? 1.405 -1.432 0.849 1.00 87.06 84 LEU A CA 1
ATOM 677 C C . LEU A 1 84 ? 1.917 -2.805 0.388 1.00 87.06 84 LEU A C 1
ATOM 679 O O . LEU A 1 84 ? 2.626 -2.912 -0.618 1.00 87.06 84 LEU A O 1
ATOM 683 N N . ARG A 1 85 ? 1.568 -3.877 1.103 1.00 82.31 85 ARG A N 1
ATOM 684 C CA . ARG A 1 85 ? 2.037 -5.226 0.779 1.00 82.31 85 ARG A CA 1
ATOM 685 C C . ARG A 1 85 ? 1.385 -5.711 -0.520 1.00 82.31 85 ARG A C 1
ATOM 687 O O . ARG A 1 85 ? 0.203 -5.474 -0.738 1.00 82.31 85 ARG A O 1
ATOM 694 N N . ARG A 1 86 ? 2.166 -6.348 -1.393 1.00 64.81 86 ARG A N 1
ATOM 695 C CA . ARG A 1 86 ? 1.658 -7.079 -2.562 1.00 64.81 86 ARG A CA 1
ATOM 696 C C . ARG A 1 86 ? 1.167 -8.449 -2.123 1.00 64.81 86 ARG A C 1
ATOM 698 O O . ARG A 1 86 ? 1.859 -9.044 -1.268 1.00 64.81 86 ARG A O 1
#

Sequence (86 aa):
MFSCVSPEARVPKDQPLRPVRMMVDNVLADLAPLFRELHSHPGRPSIPPEQLLRASLLQVLCTIRIERMLVEQLDYNPLFRWSLRR

pLDDT: mean 84.14, std 11.85, range [42.5, 94.25]

Radius of gyration: 14.51 Å; chains: 1; bounding box: 37×31×42 Å

Secondary structure (DSSP, 8-state):
------HHHHS-TT-THHHHHHHHHHHHHHHHHHHHHHS-SSSS-PPPHHHHHHHHHHHHHTT---HHHHHHHHHH-HHHHHHH--

Foldseek 3Di:
DDDPDPLVNVDDPPDPCVVVLVVLVVVCVVCVVVQVVVDDPPDDDDDRVSLVVQLVVCCVVVVPPDSVVSVVCCVVPSVSVVSSDD